Protein AF-A0A1L8CYM9-F1 (afdb_monomer_lite)

InterPro domains:
  IPR000523 Magnesium chelatase ChlI-like, catalytic domain [PF01078] (83-110)
  IPR020568 Ribosomal protein uS5 domain 2-type superfamily [SSF54211] (2-58)

Radius of gyration: 15.65 Å; chains: 1; bounding box: 44×33×39 Å

Structure (mmCIF, N/CA/C/O backbone):
data_AF-A0A1L8CYM9-F1
#
_entry.id   AF-A0A1L8CYM9-F1
#
loop_
_atom_site.group_PDB
_atom_site.id
_atom_site.type_symbol
_atom_site.label_atom_id
_atom_site.label_alt_id
_atom_site.label_comp_id
_atom_site.label_asym_id
_atom_site.label_entity_id
_atom_site.label_seq_id
_atom_site.pdbx_PDB_ins_code
_atom_site.Cartn_x
_atom_site.Cartn_y
_atom_site.Cartn_z
_atom_site.occupancy
_atom_site.B_iso_or_equiv
_atom_site.auth_seq_id
_atom_site.auth_comp_id
_atom_site.auth_asym_id
_atom_site.auth_atom_id
_atom_site.pdbx_PDB_model_num
ATOM 1 N N . MET A 1 1 ? 1.185 -2.988 24.146 1.00 45.59 1 MET A N 1
ATOM 2 C CA . MET A 1 1 ? 1.178 -3.276 22.694 1.00 45.59 1 MET A CA 1
ATOM 3 C C . MET A 1 1 ? 0.478 -2.114 22.009 1.00 45.59 1 MET A C 1
ATOM 5 O O . MET A 1 1 ? -0.726 -1.993 22.152 1.00 45.59 1 MET A O 1
ATOM 9 N N . GLU A 1 2 ? 1.220 -1.217 21.361 1.00 62.47 2 GLU A N 1
ATOM 10 C CA . GLU A 1 2 ? 0.710 0.096 20.909 1.00 62.47 2 GLU A CA 1
ATOM 11 C C . GLU A 1 2 ? 0.166 0.112 19.466 1.00 62.47 2 GLU A C 1
ATOM 13 O O . GLU A 1 2 ? -0.109 1.175 18.924 1.00 62.47 2 GLU A O 1
ATOM 18 N N . GLY A 1 3 ? 0.003 -1.050 18.820 1.00 74.50 3 GLY A N 1
ATOM 19 C CA . GLY A 1 3 ? -0.612 -1.140 17.486 1.00 74.50 3 GLY A CA 1
ATOM 20 C C . GLY A 1 3 ? 0.149 -0.419 16.363 1.00 74.50 3 GLY A C 1
ATOM 21 O O . GLY A 1 3 ? -0.445 -0.140 15.324 1.00 74.50 3 GLY A O 1
ATOM 22 N N . GLN A 1 4 ? 1.431 -0.099 16.566 1.00 87.69 4 GLN A N 1
ATOM 23 C CA . GLN A 1 4 ? 2.272 0.572 15.574 1.00 87.69 4 GLN A CA 1
ATOM 24 C C . GLN A 1 4 ? 2.520 -0.335 14.359 1.00 87.69 4 GLN A C 1
ATOM 26 O O . GLN A 1 4 ? 2.827 -1.521 14.512 1.00 87.69 4 GLN A O 1
ATOM 31 N N . VAL A 1 5 ? 2.409 0.237 13.161 1.00 85.75 5 VAL A N 1
ATOM 32 C CA . VAL A 1 5 ? 2.712 -0.439 11.896 1.00 85.75 5 VAL A CA 1
ATOM 33 C C . VAL A 1 5 ? 4.200 -0.264 11.628 1.00 85.75 5 VAL A C 1
ATOM 35 O O . VAL A 1 5 ? 4.691 0.855 11.489 1.00 85.75 5 VAL A O 1
ATOM 38 N N . ARG A 1 6 ? 4.921 -1.384 11.604 1.00 85.62 6 ARG A N 1
ATOM 39 C CA . ARG A 1 6 ? 6.361 -1.404 11.344 1.00 85.62 6 ARG A CA 1
ATOM 40 C C . ARG A 1 6 ? 6.629 -1.425 9.853 1.00 85.62 6 ARG A C 1
ATOM 42 O O . ARG A 1 6 ? 5.814 -1.928 9.083 1.00 85.62 6 ARG A O 1
ATOM 49 N N . GLU A 1 7 ? 7.779 -0.886 9.485 1.00 86.88 7 GLU A N 1
ATOM 50 C CA . GLU A 1 7 ? 8.284 -0.999 8.127 1.00 86.88 7 GLU A CA 1
ATOM 51 C C . GLU A 1 7 ? 8.535 -2.454 7.734 1.00 86.88 7 GLU A C 1
ATOM 53 O O . GLU A 1 7 ? 8.744 -3.328 8.582 1.00 86.88 7 GLU A O 1
ATOM 58 N N . VAL A 1 8 ? 8.469 -2.693 6.432 1.00 81.00 8 VAL A N 1
ATOM 59 C CA . VAL A 1 8 ? 8.719 -3.985 5.806 1.00 81.00 8 VAL A CA 1
ATOM 60 C C . VAL A 1 8 ? 9.688 -3.805 4.651 1.00 81.00 8 VAL A C 1
ATOM 62 O O . VAL A 1 8 ? 9.648 -2.797 3.941 1.00 81.00 8 VAL A O 1
ATOM 65 N N . ASP A 1 9 ? 10.521 -4.813 4.434 1.00 81.81 9 ASP A N 1
ATOM 66 C CA . ASP A 1 9 ? 11.331 -4.896 3.228 1.00 81.81 9 ASP A CA 1
ATOM 67 C C . ASP A 1 9 ? 10.439 -5.271 2.035 1.00 81.81 9 ASP A C 1
ATOM 69 O O . ASP A 1 9 ? 9.576 -6.147 2.133 1.00 81.81 9 ASP A O 1
ATOM 73 N N . GLY A 1 10 ? 10.648 -4.624 0.887 1.00 80.00 10 GLY A N 1
ATOM 74 C CA . GLY A 1 10 ? 9.973 -5.003 -0.356 1.00 80.00 10 GLY A CA 1
ATOM 75 C C . GLY A 1 10 ? 8.549 -4.458 -0.521 1.00 80.00 10 GLY A C 1
ATOM 76 O O . GLY A 1 10 ? 7.695 -5.122 -1.119 1.00 80.00 10 GLY A O 1
ATOM 77 N N . VAL A 1 11 ? 8.273 -3.234 -0.064 1.00 86.56 11 VAL A N 1
ATOM 78 C CA . VAL A 1 11 ? 6.991 -2.571 -0.367 1.00 86.56 11 VAL A CA 1
ATOM 79 C C . VAL A 1 11 ? 6.843 -2.294 -1.872 1.00 86.56 11 VAL A C 1
ATOM 81 O O . VAL A 1 11 ? 5.765 -2.514 -2.422 1.00 86.56 11 VAL A O 1
ATOM 84 N N . LEU A 1 12 ? 7.918 -1.891 -2.566 1.00 82.88 12 LEU A N 1
ATOM 85 C CA . LEU A 1 12 ? 7.900 -1.611 -4.005 1.00 82.88 12 LEU A CA 1
ATOM 86 C C . LEU A 1 12 ? 7.446 -2.820 -4.834 1.00 82.88 12 LEU A C 1
ATOM 88 O O . LEU A 1 12 ? 6.476 -2.689 -5.585 1.00 82.88 12 LEU A O 1
ATOM 92 N N . PRO A 1 13 ? 8.088 -4.004 -4.724 1.00 80.75 13 PRO A N 1
ATOM 93 C CA . PRO A 1 13 ? 7.652 -5.169 -5.483 1.00 80.75 13 PRO A CA 1
ATOM 94 C C . PRO A 1 13 ? 6.228 -5.606 -5.116 1.00 80.75 13 PRO A C 1
ATOM 96 O O . PRO A 1 13 ? 5.503 -6.066 -5.995 1.00 80.75 13 PRO A O 1
ATOM 99 N N . SER A 1 14 ? 5.797 -5.404 -3.866 1.00 83.56 14 SER A N 1
ATOM 100 C CA . SER A 1 14 ? 4.439 -5.735 -3.415 1.00 83.56 14 SER A CA 1
ATOM 101 C C . SER A 1 14 ? 3.372 -4.841 -4.055 1.00 83.56 14 SER A C 1
ATOM 103 O O . SER A 1 14 ? 2.361 -5.338 -4.544 1.00 83.56 14 SER A O 1
ATOM 105 N N . VAL A 1 15 ? 3.599 -3.525 -4.117 1.00 84.19 15 VAL A N 1
ATOM 106 C CA . VAL A 1 15 ? 2.670 -2.588 -4.773 1.00 84.19 15 VAL A CA 1
ATOM 107 C C . VAL A 1 15 ? 2.689 -2.784 -6.293 1.00 84.19 15 VAL A C 1
ATOM 109 O O . VAL A 1 15 ? 1.643 -2.757 -6.942 1.00 84.19 15 VAL A O 1
ATOM 112 N N . LEU A 1 16 ? 3.860 -3.056 -6.878 1.00 84.12 16 LEU A N 1
ATOM 113 C CA . LEU A 1 16 ? 3.993 -3.327 -8.310 1.00 84.12 16 LEU A CA 1
ATOM 114 C C . LEU A 1 16 ? 3.214 -4.580 -8.732 1.00 84.12 16 LEU A C 1
ATOM 116 O O . LEU A 1 16 ? 2.607 -4.584 -9.803 1.00 84.12 16 LEU A O 1
ATOM 120 N N . 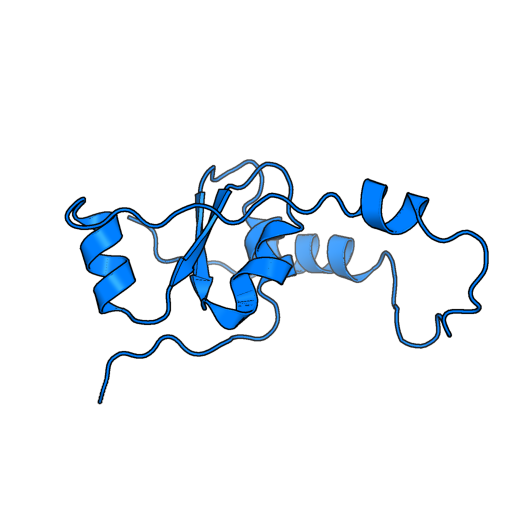ALA A 1 17 ? 3.205 -5.614 -7.888 1.00 81.31 17 ALA A N 1
ATOM 121 C CA . ALA A 1 17 ? 2.514 -6.878 -8.128 1.00 81.31 17 ALA A CA 1
ATOM 122 C C . ALA A 1 17 ? 1.000 -6.721 -8.335 1.00 81.31 17 ALA A C 1
ATOM 124 O O . ALA A 1 17 ? 0.402 -7.470 -9.103 1.00 81.31 17 ALA A O 1
ATOM 125 N N . VAL A 1 18 ? 0.384 -5.749 -7.662 1.00 81.00 18 VAL A N 1
ATOM 126 C CA . VAL A 1 18 ? -1.068 -5.515 -7.705 1.00 81.00 18 VAL A CA 1
ATOM 127 C C . VAL A 1 18 ? -1.469 -4.401 -8.676 1.00 81.00 18 VAL A C 1
ATOM 129 O O . VAL A 1 18 ? -2.661 -4.139 -8.867 1.00 81.00 18 VAL A O 1
ATOM 132 N N . ARG A 1 19 ? -0.495 -3.747 -9.326 1.00 83.50 19 ARG A N 1
ATOM 133 C CA . ARG A 1 19 ? -0.742 -2.658 -10.278 1.00 83.50 19 ARG A CA 1
ATOM 134 C C . ARG A 1 19 ? -1.688 -3.110 -11.391 1.00 83.50 19 ARG A C 1
ATOM 136 O O . ARG A 1 19 ? -1.467 -4.129 -12.038 1.00 83.50 19 ARG A O 1
ATOM 143 N N . GLY A 1 20 ? -2.731 -2.318 -11.639 1.00 82.12 20 GLY A N 1
ATOM 144 C CA . GLY A 1 20 ? -3.763 -2.612 -12.640 1.00 82.12 20 GLY A CA 1
ATOM 145 C C . GLY A 1 20 ? -4.880 -3.538 -12.147 1.00 82.12 20 GLY A C 1
ATOM 146 O O . GLY A 1 20 ? -5.898 -3.645 -12.821 1.00 82.12 20 GLY A O 1
ATOM 147 N N . SER A 1 21 ? -4.723 -4.156 -10.971 1.00 85.06 21 SER A N 1
ATOM 148 C CA . SER A 1 21 ? -5.790 -4.904 -10.286 1.00 85.06 21 SER A CA 1
ATOM 149 C C . SER A 1 21 ? -6.400 -4.111 -9.130 1.00 85.06 21 SER A C 1
ATOM 151 O O . SER A 1 21 ? -7.574 -4.284 -8.817 1.00 85.06 21 SER A O 1
ATOM 153 N N . VAL A 1 22 ? -5.621 -3.217 -8.513 1.00 85.25 22 VAL A N 1
ATOM 154 C CA . VAL A 1 22 ? -6.085 -2.304 -7.461 1.00 85.25 22 VAL A CA 1
ATOM 155 C C . VAL A 1 22 ? -5.765 -0.858 -7.821 1.00 85.25 22 VAL A C 1
ATOM 157 O O . VAL A 1 22 ? -4.785 -0.582 -8.512 1.00 85.25 22 VAL A O 1
ATOM 160 N N . LEU A 1 23 ? -6.591 0.062 -7.321 1.00 88.69 23 LEU A N 1
ATOM 161 C CA . LEU A 1 23 ? -6.369 1.504 -7.456 1.00 88.69 23 LEU A CA 1
ATOM 162 C C . LEU A 1 23 ? -5.693 2.116 -6.226 1.00 88.69 23 LEU A C 1
ATOM 164 O O . LEU A 1 23 ? -5.093 3.176 -6.344 1.00 88.69 23 LEU A O 1
ATOM 168 N N . LYS A 1 24 ? -5.790 1.470 -5.056 1.00 91.81 24 LYS A N 1
ATOM 169 C CA . LYS A 1 24 ? -5.328 2.002 -3.768 1.00 91.81 24 LYS A CA 1
ATOM 170 C C . LYS A 1 24 ? -4.563 0.941 -2.985 1.00 91.81 24 LYS A C 1
ATOM 172 O O . LYS A 1 24 ? -4.977 -0.217 -2.973 1.00 91.81 24 LYS A O 1
ATOM 177 N N . ALA A 1 25 ? -3.496 1.339 -2.302 1.00 91.69 25 ALA A N 1
ATOM 178 C CA . ALA A 1 25 ? -2.722 0.484 -1.409 1.00 91.69 25 ALA A CA 1
ATOM 179 C C . ALA A 1 25 ? -2.358 1.235 -0.123 1.00 91.69 25 ALA A C 1
ATOM 181 O O . ALA A 1 25 ? -1.905 2.375 -0.176 1.00 91.69 25 ALA A O 1
ATOM 182 N N . VAL A 1 26 ? -2.520 0.589 1.032 1.00 93.94 26 VAL A N 1
ATOM 183 C CA . VAL A 1 26 ? -2.050 1.115 2.322 1.00 93.94 26 VAL A CA 1
ATOM 184 C C . VAL A 1 26 ? -0.772 0.381 2.711 1.00 93.94 26 VAL A C 1
ATOM 186 O O . VAL A 1 26 ? -0.731 -0.848 2.701 1.00 93.94 26 VAL A O 1
ATOM 189 N N . VAL A 1 27 ? 0.269 1.131 3.055 1.00 93.31 27 VAL A N 1
ATOM 190 C CA . VAL A 1 27 ? 1.594 0.617 3.418 1.00 93.31 27 VAL A CA 1
ATOM 191 C C . VAL A 1 27 ? 2.060 1.239 4.739 1.00 93.31 27 VAL A C 1
ATOM 193 O O . VAL A 1 27 ? 1.510 2.262 5.165 1.00 93.31 27 VAL A O 1
ATOM 196 N N . PRO A 1 28 ? 3.076 0.669 5.414 1.00 94.38 28 PRO A N 1
ATOM 197 C CA . PRO A 1 28 ? 3.687 1.326 6.562 1.00 94.38 28 PRO A CA 1
ATOM 198 C C . PRO A 1 28 ? 4.130 2.744 6.216 1.00 94.38 28 PRO A C 1
ATOM 200 O O . PRO A 1 28 ? 4.671 2.989 5.137 1.00 94.38 28 PRO A O 1
ATOM 203 N N . TYR A 1 29 ? 3.943 3.685 7.141 1.00 93.88 29 TYR A N 1
ATOM 204 C CA . TYR A 1 29 ? 4.255 5.091 6.896 1.00 93.88 29 TYR A CA 1
ATOM 205 C C . TYR A 1 29 ? 5.690 5.271 6.395 1.00 93.88 29 TYR A C 1
ATOM 207 O O . TYR A 1 29 ? 5.901 5.966 5.410 1.00 93.88 29 TYR A O 1
ATOM 215 N N . ASN A 1 30 ? 6.674 4.597 6.988 1.00 91.44 30 ASN A N 1
ATOM 216 C CA . ASN A 1 30 ? 8.074 4.703 6.560 1.00 91.44 30 ASN A CA 1
ATOM 217 C C . ASN A 1 30 ? 8.334 4.184 5.134 1.00 91.44 30 ASN A C 1
ATOM 219 O O . ASN A 1 30 ? 9.245 4.668 4.475 1.00 91.44 30 ASN A O 1
ATOM 223 N N . ASN A 1 31 ? 7.496 3.279 4.625 1.00 91.62 31 ASN A N 1
ATOM 224 C CA . ASN A 1 31 ? 7.595 2.691 3.289 1.00 91.62 31 ASN A CA 1
ATOM 225 C C . ASN A 1 31 ? 6.822 3.470 2.204 1.00 91.62 31 ASN A C 1
ATOM 227 O O . ASN A 1 31 ? 6.926 3.147 1.021 1.00 91.62 31 ASN A O 1
ATOM 231 N N . ARG A 1 32 ? 6.034 4.491 2.574 1.00 92.94 32 ARG A N 1
ATOM 232 C CA . ARG A 1 32 ? 5.120 5.206 1.656 1.00 92.94 32 ARG A CA 1
ATOM 233 C C . ARG A 1 32 ? 5.806 5.768 0.406 1.00 92.94 32 ARG A C 1
ATOM 235 O O . ARG A 1 32 ? 5.269 5.637 -0.687 1.00 92.94 32 ARG A O 1
ATOM 242 N N . THR A 1 33 ? 7.004 6.335 0.562 1.00 89.19 33 THR A N 1
ATOM 243 C CA . THR A 1 33 ? 7.779 6.943 -0.529 1.00 89.19 33 THR A CA 1
ATOM 244 C C . THR A 1 33 ? 8.204 5.897 -1.556 1.00 89.19 33 THR A C 1
ATOM 246 O O . THR A 1 33 ? 8.097 6.131 -2.752 1.00 89.19 33 THR A O 1
ATOM 249 N N . GLU A 1 34 ? 8.638 4.724 -1.096 1.00 86.56 34 GLU A N 1
ATOM 250 C CA . GLU A 1 34 ? 9.037 3.621 -1.969 1.00 86.56 34 GLU A CA 1
ATOM 251 C C . GLU A 1 34 ? 7.820 3.021 -2.696 1.00 86.56 34 GLU A C 1
ATOM 253 O O . GLU A 1 34 ? 7.881 2.768 -3.897 1.00 86.56 34 GLU A O 1
ATOM 258 N N . GLY A 1 35 ? 6.684 2.857 -2.009 1.00 87.12 35 GLY A N 1
ATOM 259 C CA . GLY A 1 35 ? 5.444 2.414 -2.652 1.00 87.12 35 GLY A CA 1
ATOM 260 C C . GLY A 1 35 ? 4.956 3.390 -3.731 1.00 87.12 35 GLY A C 1
ATOM 261 O O . GLY A 1 35 ? 4.520 2.959 -4.798 1.00 87.12 35 GLY A O 1
ATOM 262 N N . ALA A 1 36 ? 5.074 4.700 -3.487 1.00 89.88 36 ALA A N 1
ATOM 263 C CA . ALA A 1 36 ? 4.635 5.756 -4.403 1.00 89.88 36 ALA A CA 1
ATOM 264 C C . ALA A 1 36 ? 5.427 5.828 -5.725 1.00 89.88 36 ALA A C 1
ATOM 266 O O . ALA A 1 36 ? 5.037 6.567 -6.629 1.00 89.88 36 ALA A O 1
ATOM 267 N N . LEU A 1 37 ? 6.507 5.048 -5.867 1.00 87.81 37 LEU A N 1
ATOM 268 C CA . LEU A 1 37 ? 7.226 4.860 -7.133 1.00 87.81 37 LEU A CA 1
ATOM 269 C C . LEU A 1 37 ? 6.408 4.061 -8.166 1.00 87.81 37 LEU A C 1
ATOM 271 O O . LEU A 1 37 ? 6.723 4.067 -9.358 1.00 87.81 37 LEU A O 1
ATOM 275 N N . VAL A 1 38 ? 5.372 3.337 -7.729 1.00 85.88 38 VAL A N 1
ATOM 276 C CA . VAL A 1 38 ? 4.492 2.574 -8.618 1.00 85.88 38 VAL A CA 1
ATOM 277 C C . VAL A 1 38 ? 3.380 3.476 -9.136 1.00 85.88 38 VAL A C 1
ATOM 279 O O . VAL A 1 38 ? 2.379 3.721 -8.468 1.00 85.88 38 VAL A O 1
ATOM 282 N N . SER A 1 39 ? 3.522 3.929 -10.378 1.00 85.44 39 SER A N 1
ATOM 283 C CA . SER A 1 39 ? 2.453 4.652 -11.061 1.00 85.44 39 SER A CA 1
ATOM 284 C C . SER A 1 39 ? 1.203 3.782 -11.259 1.00 85.44 39 SER A C 1
ATOM 286 O O . SER A 1 39 ? 1.279 2.568 -11.471 1.00 85.44 39 SER A O 1
ATOM 288 N N . GLY A 1 40 ? 0.031 4.419 -11.201 1.00 84.25 40 GLY A N 1
ATOM 289 C CA . GLY A 1 40 ? -1.265 3.754 -11.370 1.00 84.25 40 GLY A CA 1
ATOM 290 C C . GLY A 1 40 ? -1.829 3.094 -10.107 1.00 84.25 40 GLY A C 1
ATOM 291 O O . GLY A 1 40 ? -2.877 2.460 -10.198 1.00 84.25 40 GLY A O 1
ATOM 292 N N . VAL A 1 41 ? -1.173 3.251 -8.951 1.00 89.56 41 VAL A N 1
ATOM 293 C CA . VAL A 1 41 ? -1.704 2.873 -7.633 1.00 89.56 41 VAL A CA 1
ATOM 294 C C . VAL A 1 41 ? -1.542 4.055 -6.676 1.00 89.56 41 VAL A C 1
ATOM 296 O O . VAL A 1 41 ? -0.445 4.581 -6.512 1.00 89.56 41 VAL A O 1
ATOM 299 N N . GLU A 1 42 ? -2.626 4.483 -6.035 1.00 92.69 42 GLU A N 1
ATOM 300 C CA . GLU A 1 42 ? -2.589 5.487 -4.972 1.00 92.69 42 GLU A CA 1
ATOM 301 C C . GLU A 1 42 ? -2.072 4.840 -3.683 1.00 92.69 42 GLU A C 1
ATOM 303 O O . GLU A 1 42 ? -2.704 3.937 -3.130 1.00 92.69 42 GLU A O 1
ATOM 308 N N . VAL A 1 43 ? -0.913 5.286 -3.201 1.00 93.88 43 VAL A N 1
ATOM 309 C CA . VAL A 1 43 ? -0.276 4.721 -2.005 1.00 93.88 43 VAL A CA 1
ATOM 310 C C . VAL A 1 43 ? -0.551 5.597 -0.793 1.00 93.88 43 VAL A C 1
ATOM 312 O O . VAL A 1 43 ? -0.306 6.795 -0.824 1.00 93.88 43 VAL A O 1
ATOM 315 N N . TYR A 1 44 ? -1.017 4.998 0.296 1.00 95.19 44 TYR A N 1
ATOM 316 C CA . TYR A 1 44 ? -1.316 5.662 1.563 1.00 95.19 44 TYR A CA 1
ATOM 317 C C . TYR A 1 44 ? -0.390 5.122 2.654 1.00 95.19 44 TYR A C 1
ATOM 319 O O . TYR A 1 44 ? -0.239 3.911 2.799 1.00 95.19 44 TYR A O 1
ATOM 327 N N . GLY A 1 45 ? 0.225 6.005 3.440 1.00 94.00 45 GLY A N 1
ATOM 328 C CA . GLY A 1 45 ? 1.087 5.616 4.559 1.00 94.00 45 GLY A CA 1
ATOM 329 C C . GLY A 1 45 ? 0.344 5.632 5.894 1.00 94.00 45 GLY A C 1
ATOM 330 O O . GLY A 1 45 ? -0.216 6.665 6.251 1.00 94.00 45 GLY A O 1
ATOM 331 N N . ALA A 1 46 ? 0.406 4.542 6.661 1.00 93.44 46 ALA A N 1
ATOM 332 C CA . ALA A 1 46 ? -0.182 4.451 8.002 1.00 93.44 46 ALA A CA 1
ATOM 333 C C . ALA A 1 46 ? 0.871 4.145 9.079 1.00 93.44 46 ALA A C 1
ATOM 335 O O . ALA A 1 46 ? 1.755 3.305 8.889 1.00 93.44 46 ALA A O 1
ATOM 336 N N . LYS A 1 47 ? 0.788 4.817 10.229 1.00 93.38 47 LYS A N 1
ATOM 337 C CA . LYS A 1 47 ? 1.691 4.646 11.384 1.00 93.38 47 LYS A CA 1
ATOM 338 C C . LYS A 1 47 ? 1.170 3.628 12.390 1.00 93.38 47 LYS A C 1
ATOM 340 O O . LYS A 1 47 ? 1.941 3.089 13.182 1.00 93.38 47 LYS A O 1
ATOM 345 N N . SER A 1 48 ? -0.13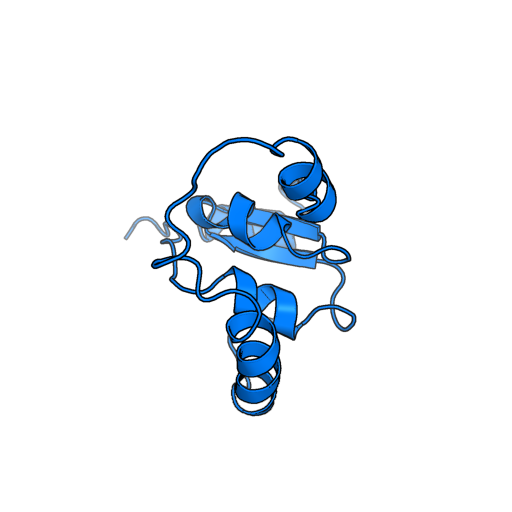4 3.363 12.392 1.00 93.00 48 SER A N 1
ATOM 346 C CA . SER A 1 48 ? -0.761 2.432 13.329 1.00 93.00 48 SER A CA 1
ATOM 347 C C . SER A 1 48 ? -1.958 1.713 12.718 1.00 93.00 48 SER A C 1
ATOM 349 O O . SER A 1 48 ? -2.586 2.202 11.782 1.00 93.00 48 SER A O 1
ATOM 351 N N . LEU A 1 49 ? -2.317 0.564 13.291 1.00 89.12 49 LEU A N 1
ATOM 352 C CA . LEU A 1 49 ? -3.517 -0.173 12.897 1.00 89.12 49 LEU A CA 1
ATOM 353 C C . LEU A 1 49 ? -4.787 0.657 13.129 1.00 89.12 49 LEU A C 1
ATOM 355 O O . LEU A 1 49 ? -5.758 0.511 12.397 1.00 89.12 49 LEU A O 1
ATOM 359 N N . ARG A 1 50 ? -4.770 1.557 14.119 1.00 90.69 50 ARG A N 1
ATOM 360 C CA . ARG A 1 50 ? -5.885 2.465 14.394 1.00 90.69 50 ARG A CA 1
ATOM 361 C C . ARG A 1 50 ? -6.139 3.419 13.231 1.00 90.69 50 ARG A C 1
ATOM 363 O O . ARG A 1 50 ? -7.290 3.572 12.853 1.00 90.69 50 ARG A O 1
ATOM 370 N N . GLU A 1 51 ? -5.084 4.003 12.661 1.00 91.81 51 GLU A N 1
ATOM 371 C CA . GLU A 1 51 ? -5.196 4.866 11.475 1.00 91.81 51 GLU A CA 1
ATOM 372 C C . GLU A 1 51 ? -5.768 4.088 10.283 1.00 91.81 51 GLU A C 1
ATOM 374 O O . GLU A 1 51 ? -6.630 4.595 9.576 1.00 91.81 51 GLU A O 1
ATOM 379 N N . ILE A 1 52 ? -5.352 2.827 10.098 1.00 90.19 52 ILE A N 1
ATOM 380 C CA . ILE A 1 52 ? -5.895 1.961 9.039 1.00 90.19 52 ILE A CA 1
ATOM 381 C C . ILE A 1 52 ? -7.393 1.719 9.255 1.00 90.19 52 ILE A C 1
ATOM 383 O O . ILE A 1 52 ? -8.177 1.856 8.323 1.00 90.19 52 ILE A O 1
ATOM 387 N N . VAL A 1 53 ? -7.804 1.375 10.478 1.00 90.31 53 VAL A N 1
ATOM 388 C CA . VAL A 1 53 ? -9.218 1.132 10.797 1.00 90.31 53 VAL A CA 1
ATOM 389 C C . VAL A 1 53 ? -10.044 2.405 10.622 1.00 90.31 53 VAL A C 1
ATOM 391 O O . VAL A 1 53 ? -11.076 2.352 9.964 1.00 90.31 53 VAL A O 1
ATOM 394 N N . ALA A 1 54 ? -9.587 3.545 11.145 1.00 91.06 54 ALA A N 1
ATOM 395 C CA . ALA A 1 54 ? -10.284 4.823 11.000 1.00 91.06 54 ALA A CA 1
ATOM 396 C C . ALA A 1 54 ? -10.438 5.222 9.524 1.00 91.06 54 ALA A C 1
ATOM 398 O O . ALA A 1 54 ? -11.507 5.673 9.115 1.00 91.06 54 ALA A O 1
ATOM 399 N N . PHE A 1 55 ? -9.407 4.974 8.711 1.00 90.81 55 PHE A N 1
ATOM 400 C CA . PHE A 1 55 ? -9.445 5.199 7.270 1.00 90.81 55 PHE A CA 1
ATOM 401 C C . PHE A 1 55 ? -10.468 4.321 6.552 1.00 90.81 55 PHE A C 1
ATOM 403 O O . PHE A 1 55 ? -11.275 4.822 5.770 1.00 90.81 55 PHE A O 1
ATOM 410 N N . LEU A 1 56 ? -10.477 3.018 6.836 1.00 87.19 56 LEU A N 1
ATOM 411 C CA . LEU A 1 56 ? -11.416 2.079 6.216 1.00 87.19 56 LEU A CA 1
ATOM 412 C C . LEU A 1 56 ? -12.864 2.303 6.678 1.00 87.19 56 LEU A C 1
ATOM 414 O O . LEU A 1 56 ? -13.791 2.086 5.901 1.00 87.19 56 LEU A O 1
ATOM 418 N N . SER A 1 57 ? -13.058 2.765 7.914 1.00 90.44 57 SER A N 1
ATOM 419 C CA . SER A 1 57 ? -14.369 3.130 8.463 1.00 90.44 57 SER A CA 1
ATOM 420 C C . SER A 1 57 ? -14.876 4.497 7.981 1.00 90.44 57 SER A C 1
ATOM 422 O O . SER A 1 57 ? -16.027 4.838 8.245 1.00 90.44 57 SER A O 1
ATOM 424 N N . GLY A 1 58 ? -14.044 5.289 7.293 1.00 88.69 58 GLY A N 1
ATOM 425 C CA . GLY A 1 58 ? -14.379 6.652 6.868 1.00 88.69 58 GLY A CA 1
ATOM 426 C C . GLY A 1 58 ? -14.417 7.678 8.007 1.00 88.69 58 GLY A C 1
ATOM 427 O O . GLY A 1 58 ? -14.998 8.748 7.846 1.00 88.69 58 GLY A O 1
ATOM 428 N N . GLU A 1 59 ? -13.825 7.358 9.159 1.00 85.69 59 GLU A N 1
ATOM 429 C CA . GLU A 1 59 ? -13.737 8.245 10.327 1.00 85.69 59 GLU A CA 1
ATOM 430 C C . GLU A 1 59 ? -12.588 9.256 10.194 1.00 85.69 59 GLU A C 1
ATOM 432 O O . GLU A 1 59 ? -12.694 10.382 10.679 1.00 85.69 59 GLU A O 1
ATOM 437 N N . GLU A 1 60 ? -11.506 8.874 9.509 1.00 87.06 60 GLU A N 1
ATOM 438 C CA . GLU A 1 60 ? -10.368 9.742 9.194 1.00 87.06 60 GLU A CA 1
ATOM 439 C C . GLU A 1 60 ? -9.945 9.577 7.730 1.00 87.06 60 GLU A C 1
ATOM 441 O O . GLU A 1 60 ? -9.957 8.477 7.185 1.00 87.06 60 GLU A O 1
ATOM 446 N N . GLU A 1 61 ? -9.520 10.661 7.079 1.00 88.19 61 GLU A N 1
ATOM 447 C CA . GLU A 1 61 ? -8.934 10.582 5.739 1.00 88.19 61 GLU A CA 1
ATOM 448 C C . GLU A 1 61 ? -7.409 10.478 5.812 1.00 88.19 61 GLU A C 1
ATOM 450 O O . GLU A 1 61 ? -6.722 11.394 6.277 1.00 88.19 61 GLU A O 1
ATOM 455 N N . LEU A 1 62 ? -6.861 9.395 5.258 1.00 90.56 62 LEU A N 1
ATOM 456 C CA . LEU A 1 62 ? -5.452 9.347 4.888 1.00 90.56 62 LEU A CA 1
ATOM 457 C C . LEU A 1 62 ? -5.271 10.021 3.531 1.00 90.56 62 LEU A C 1
ATOM 459 O O . LEU A 1 62 ? -6.039 9.797 2.596 1.00 90.56 62 LEU A O 1
ATOM 463 N N . LYS A 1 63 ? -4.224 10.836 3.412 1.00 92.56 63 LYS A N 1
ATOM 464 C CA . LYS A 1 63 ? -3.854 11.451 2.136 1.00 92.56 63 LYS A CA 1
ATOM 465 C C . LYS A 1 63 ? -2.963 10.492 1.349 1.00 92.56 63 LYS A C 1
ATOM 467 O O . LYS A 1 63 ? -2.033 9.942 1.945 1.00 92.56 63 LYS A O 1
ATOM 472 N N . PRO A 1 64 ? -3.214 10.306 0.043 1.00 92.38 64 PRO A N 1
ATOM 473 C CA . PRO A 1 64 ? -2.303 9.541 -0.785 1.00 92.38 64 PRO A CA 1
ATOM 474 C C . PRO A 1 64 ? -0.964 10.279 -0.877 1.00 92.38 64 PRO A C 1
ATOM 476 O O . PRO A 1 64 ? -0.908 11.512 -0.930 1.00 92.38 64 PRO A O 1
ATOM 479 N N . GLU A 1 65 ? 0.114 9.510 -0.880 1.00 93.25 65 GLU A N 1
ATOM 480 C CA . GLU A 1 65 ? 1.456 9.992 -1.152 1.00 93.25 65 GLU A CA 1
ATOM 481 C C . GLU A 1 65 ? 1.535 10.447 -2.611 1.00 93.25 65 GLU A C 1
ATOM 483 O O . GLU A 1 65 ? 0.880 9.888 -3.499 1.00 93.25 65 GLU A O 1
ATOM 488 N N . LYS A 1 66 ? 2.322 11.493 -2.869 1.00 87.75 66 LYS A N 1
ATOM 489 C CA . LYS A 1 66 ? 2.482 11.988 -4.236 1.00 87.75 66 LYS A CA 1
ATOM 490 C C . LYS A 1 66 ? 3.191 10.917 -5.071 1.00 87.75 66 LYS A C 1
ATOM 492 O O . LYS A 1 66 ? 4.247 10.457 -4.636 1.00 87.75 66 LYS A O 1
ATOM 497 N N . PRO A 1 67 ? 2.661 10.548 -6.252 1.00 81.31 67 PRO A N 1
ATOM 498 C CA . PRO A 1 67 ? 3.360 9.643 -7.149 1.00 81.31 67 PRO A CA 1
ATOM 499 C C . PRO A 1 67 ? 4.753 10.188 -7.452 1.00 81.31 67 PRO A C 1
ATOM 501 O O . PRO A 1 67 ? 4.902 11.365 -7.786 1.00 81.31 67 PRO A O 1
ATOM 504 N N . LEU A 1 68 ? 5.760 9.334 -7.322 1.00 77.25 68 LEU A N 1
ATOM 505 C CA . LEU A 1 68 ? 7.122 9.648 -7.717 1.00 77.25 68 LEU A CA 1
ATOM 506 C C . LEU A 1 68 ? 7.358 9.039 -9.091 1.00 77.25 68 LEU A C 1
ATOM 508 O O . LEU A 1 68 ? 7.358 7.817 -9.249 1.00 77.25 68 LEU A O 1
ATOM 512 N N . ASP A 1 69 ? 7.551 9.890 -10.094 1.00 67.19 69 ASP A N 1
ATOM 513 C CA . ASP A 1 69 ? 7.917 9.421 -11.421 1.00 67.19 69 ASP A CA 1
ATOM 514 C C . ASP A 1 69 ? 9.429 9.165 -11.468 1.00 67.19 69 ASP A C 1
ATOM 516 O O . ASP A 1 69 ? 10.248 10.083 -11.514 1.00 67.19 69 ASP A O 1
ATOM 520 N N . ILE A 1 70 ? 9.813 7.886 -11.470 1.00 63.16 70 ILE A N 1
ATOM 521 C CA . ILE A 1 70 ? 11.215 7.471 -11.630 1.00 63.16 70 ILE A CA 1
ATOM 522 C C . ILE A 1 70 ? 11.807 8.056 -12.923 1.00 63.16 70 ILE A C 1
ATOM 524 O O . ILE A 1 70 ? 13.000 8.351 -12.975 1.00 63.16 70 ILE A O 1
ATOM 528 N N . SER A 1 71 ? 10.998 8.256 -13.969 1.00 58.66 71 SER A N 1
ATOM 529 C CA . SER A 1 71 ? 11.468 8.840 -15.225 1.00 58.66 71 SER A CA 1
ATOM 530 C C . SER A 1 71 ? 11.834 10.320 -15.098 1.00 58.66 71 SER A C 1
ATOM 532 O O . SER A 1 71 ? 12.707 10.774 -15.834 1.00 58.66 71 SER A O 1
ATOM 534 N N . GLU A 1 72 ? 11.248 11.053 -14.149 1.00 54.31 72 GLU A N 1
ATOM 535 C CA . GLU A 1 72 ? 11.661 12.421 -13.811 1.00 54.31 72 GLU A CA 1
ATOM 536 C C . GLU A 1 72 ? 12.953 12.414 -12.984 1.00 54.31 72 GLU A C 1
ATOM 538 O O . GLU A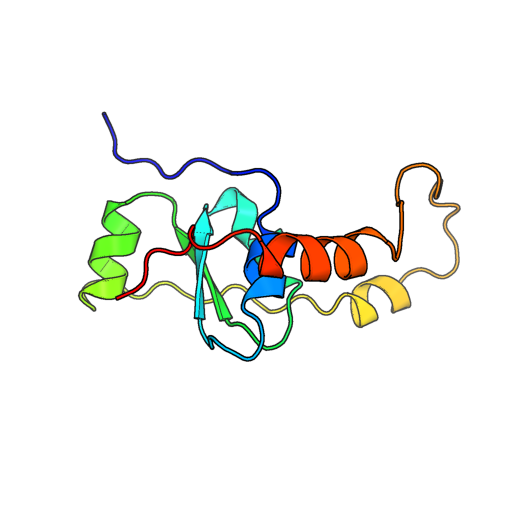 1 72 ? 13.883 13.150 -13.305 1.00 54.31 72 GLU A O 1
ATOM 543 N N . ILE A 1 73 ? 13.078 11.496 -12.018 1.00 55.00 73 ILE A N 1
ATOM 544 C CA . ILE A 1 73 ? 14.289 11.341 -11.188 1.00 55.00 73 ILE A CA 1
ATOM 545 C C . ILE A 1 73 ? 15.516 10.984 -12.047 1.00 55.00 73 ILE A C 1
ATOM 547 O O . ILE A 1 73 ? 16.607 11.508 -11.832 1.00 55.00 73 ILE A O 1
ATOM 551 N N . LEU A 1 74 ? 15.345 10.119 -13.051 1.00 52.62 74 LEU A N 1
ATOM 552 C CA . LEU A 1 74 ? 16.419 9.719 -13.970 1.00 52.62 74 LEU A CA 1
ATOM 553 C C . LEU A 1 74 ? 16.777 10.801 -15.003 1.00 52.62 74 LEU A C 1
ATOM 555 O O . LEU A 1 74 ? 17.860 10.745 -15.581 1.00 52.62 74 LEU A O 1
ATOM 559 N N . ARG A 1 75 ? 15.895 11.777 -15.262 1.00 49.03 75 ARG A N 1
ATOM 560 C CA . ARG A 1 75 ? 16.165 12.883 -16.200 1.00 49.03 75 ARG A CA 1
ATOM 561 C C . ARG A 1 75 ? 17.004 14.000 -15.583 1.00 49.03 75 ARG A C 1
ATOM 563 O O . ARG A 1 75 ? 17.669 14.712 -16.329 1.00 49.03 75 ARG A O 1
ATOM 570 N N . GLU A 1 76 ? 17.001 14.151 -14.259 1.00 47.16 76 GLU A N 1
ATOM 571 C CA . GLU A 1 76 ? 17.705 15.245 -13.572 1.00 47.16 76 GLU A CA 1
ATOM 572 C C . GLU A 1 76 ? 19.199 14.988 -13.287 1.00 47.16 76 GLU A C 1
ATOM 574 O O . GLU A 1 76 ? 19.868 15.876 -12.760 1.00 47.16 76 GLU A O 1
ATOM 579 N N . LYS A 1 77 ? 19.778 13.840 -13.674 1.00 44.47 77 LYS A N 1
ATOM 580 C CA . LYS A 1 77 ? 21.224 13.587 -13.502 1.00 44.47 77 LYS A CA 1
ATOM 581 C C . LYS A 1 77 ? 21.905 12.998 -14.746 1.00 44.47 77 LYS A C 1
ATOM 583 O O . LYS A 1 77 ? 21.892 11.780 -14.909 1.00 44.47 77 LYS A O 1
ATOM 588 N N . PRO A 1 78 ? 22.571 13.822 -15.579 1.00 44.00 78 PRO A N 1
ATOM 589 C CA . PRO A 1 78 ? 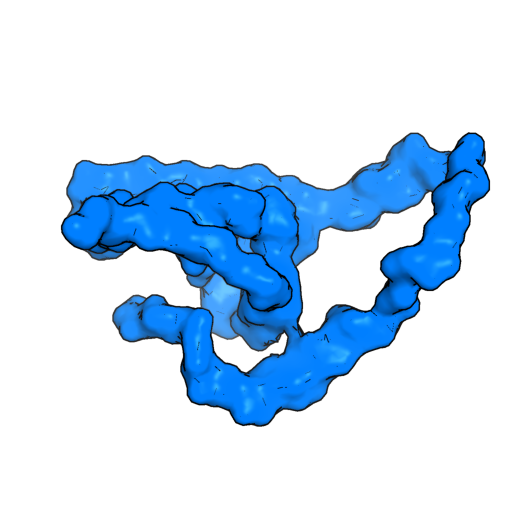23.494 13.313 -16.593 1.00 44.00 78 PRO A CA 1
ATOM 590 C C . PRO A 1 78 ? 24.943 13.098 -16.118 1.00 44.00 78 PRO A C 1
ATOM 592 O O . PRO A 1 78 ? 25.669 12.422 -16.829 1.00 44.00 78 PRO A O 1
ATOM 595 N N . ASP A 1 79 ? 25.389 13.623 -14.965 1.00 41.50 79 ASP A N 1
ATOM 596 C CA . ASP A 1 79 ? 26.840 13.739 -14.684 1.00 41.50 79 ASP A CA 1
ATOM 597 C C . ASP A 1 79 ? 27.260 13.490 -13.223 1.00 41.50 79 ASP A C 1
ATOM 599 O O . ASP A 1 79 ? 28.070 14.216 -12.654 1.00 41.50 79 ASP A O 1
ATOM 603 N N . GLU A 1 80 ? 26.761 12.430 -12.594 1.00 40.78 80 GLU A N 1
ATOM 604 C CA . GLU A 1 80 ? 27.482 11.864 -11.450 1.00 40.78 80 GLU A CA 1
ATOM 605 C C . GLU A 1 80 ? 27.690 10.380 -11.707 1.00 40.78 80 GLU A C 1
ATOM 607 O O . GLU A 1 80 ? 26.727 9.651 -11.950 1.00 40.78 80 GLU A O 1
ATOM 612 N N . GLU A 1 81 ? 28.958 9.961 -11.668 1.00 41.91 81 GLU A N 1
ATOM 613 C CA . GLU A 1 81 ? 29.395 8.580 -11.477 1.00 41.91 81 GLU A CA 1
ATOM 614 C C . GLU A 1 81 ? 28.748 8.036 -10.194 1.00 41.91 81 GLU A C 1
ATOM 616 O O . GLU A 1 81 ? 29.350 7.965 -9.126 1.00 41.91 81 GLU A O 1
ATOM 621 N N . LEU A 1 82 ? 27.466 7.698 -10.281 1.00 40.94 82 LEU A N 1
ATOM 622 C CA . LEU A 1 82 ? 26.819 6.816 -9.341 1.00 40.94 82 LEU A CA 1
ATOM 623 C C . LEU A 1 82 ? 27.464 5.465 -9.586 1.00 40.94 82 LEU A C 1
ATOM 625 O O . LEU A 1 82 ? 27.361 4.909 -10.676 1.00 40.94 82 LEU A O 1
ATOM 629 N N . ASP A 1 83 ? 28.184 4.974 -8.591 1.00 36.22 83 ASP A N 1
ATOM 630 C CA . ASP A 1 83 ? 28.668 3.607 -8.564 1.00 36.22 83 ASP A CA 1
ATOM 631 C C . ASP A 1 83 ? 27.459 2.666 -8.739 1.00 36.22 83 ASP A C 1
ATOM 633 O O . ASP A 1 83 ? 26.677 2.414 -7.822 1.00 36.22 83 ASP A O 1
ATOM 637 N N . PHE A 1 84 ? 27.245 2.217 -9.980 1.00 38.50 84 PHE A N 1
ATOM 638 C CA . PHE A 1 84 ? 26.152 1.335 -10.390 1.00 38.50 84 PHE A CA 1
ATOM 639 C C . PHE A 1 84 ? 26.362 -0.110 -9.900 1.00 38.50 84 PHE A C 1
ATOM 641 O O . PHE A 1 84 ? 25.622 -1.004 -10.312 1.00 38.50 84 PHE A O 1
ATOM 648 N N . ALA A 1 85 ? 27.335 -0.368 -9.020 1.00 38.19 85 ALA A N 1
ATOM 649 C CA . ALA A 1 85 ? 27.541 -1.682 -8.422 1.00 38.19 85 ALA A CA 1
ATOM 650 C C . ALA A 1 85 ? 26.404 -2.106 -7.469 1.00 38.19 85 ALA A C 1
ATOM 652 O O . ALA A 1 85 ? 26.152 -3.303 -7.353 1.00 38.19 85 ALA A O 1
ATOM 653 N N . ASP A 1 86 ? 25.664 -1.163 -6.868 1.00 40.72 86 ASP A N 1
ATOM 654 C CA . ASP A 1 86 ? 24.544 -1.471 -5.954 1.00 40.72 86 ASP A CA 1
ATOM 655 C C . ASP A 1 86 ? 23.148 -1.305 -6.576 1.00 40.72 86 ASP A C 1
ATOM 657 O O . ASP A 1 86 ? 22.141 -1.753 -6.021 1.00 40.72 86 ASP A O 1
ATOM 661 N N . VAL A 1 87 ? 23.055 -0.732 -7.777 1.00 43.94 87 VAL A N 1
ATOM 662 C CA . VAL A 1 87 ? 21.797 -0.666 -8.525 1.00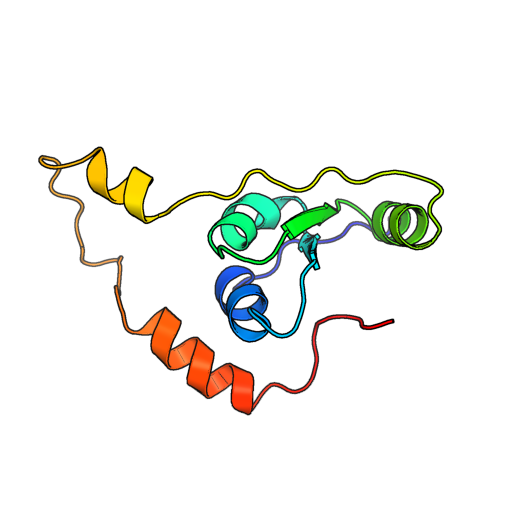 43.94 87 VAL A CA 1
ATOM 663 C C . VAL A 1 87 ? 21.790 -1.819 -9.515 1.00 43.94 87 VAL A C 1
ATOM 665 O O . VAL A 1 87 ? 22.085 -1.656 -10.698 1.00 43.94 87 VAL A O 1
ATOM 668 N N . ALA A 1 88 ? 21.408 -2.999 -9.015 1.00 38.84 88 ALA A N 1
ATOM 669 C CA . ALA A 1 88 ? 21.001 -4.177 -9.785 1.00 38.84 88 ALA A CA 1
ATOM 670 C C . ALA A 1 88 ? 19.718 -3.877 -10.594 1.00 38.84 88 ALA A C 1
ATOM 672 O O . ALA A 1 88 ? 18.638 -4.447 -10.397 1.00 38.84 88 ALA A O 1
ATOM 673 N N . GLY A 1 89 ? 19.843 -2.895 -11.482 1.00 41.53 89 GLY A N 1
ATOM 674 C CA . GLY A 1 89 ? 18.811 -2.326 -12.311 1.00 41.53 89 GLY A CA 1
ATOM 675 C C . GLY A 1 89 ? 18.267 -3.361 -13.280 1.00 41.53 89 GLY A C 1
ATOM 676 O O . GLY A 1 89 ? 18.988 -4.147 -13.886 1.00 41.53 89 GLY A O 1
ATOM 677 N N . GLN A 1 90 ? 16.949 -3.317 -13.425 1.00 45.44 90 GLN A N 1
ATOM 678 C CA . GLN A 1 90 ? 16.158 -4.011 -14.443 1.00 45.44 90 GLN A CA 1
ATOM 679 C C . GLN A 1 90 ? 15.935 -5.522 -14.286 1.00 45.44 90 GLN A C 1
ATOM 681 O O . GLN A 1 90 ? 15.215 -6.101 -15.098 1.00 45.44 90 GLN A O 1
ATOM 686 N N . ALA A 1 91 ? 16.422 -6.160 -13.219 1.00 41.66 91 ALA A N 1
ATOM 687 C CA . ALA A 1 91 ? 16.031 -7.538 -12.897 1.00 41.66 91 ALA A CA 1
ATOM 688 C C . ALA A 1 91 ? 14.942 -7.609 -11.815 1.00 41.66 91 ALA A C 1
ATOM 690 O O . ALA A 1 91 ? 14.041 -8.435 -11.923 1.00 41.66 91 ALA A O 1
ATOM 691 N N . VAL A 1 92 ? 14.968 -6.730 -10.805 1.00 45.56 92 VAL A N 1
ATOM 692 C CA . VAL A 1 92 ? 14.053 -6.813 -9.647 1.00 45.56 92 VAL A CA 1
ATOM 693 C C . VAL A 1 92 ? 12.594 -6.581 -10.041 1.00 45.56 92 VAL A C 1
ATOM 695 O O . VAL A 1 92 ? 11.740 -7.341 -9.610 1.00 45.56 92 VAL A O 1
ATOM 698 N N . ALA A 1 93 ? 12.293 -5.631 -10.932 1.00 48.53 93 ALA A N 1
ATOM 699 C CA . ALA A 1 93 ? 10.924 -5.425 -11.424 1.00 48.53 93 ALA A CA 1
ATOM 700 C C . ALA A 1 93 ? 10.396 -6.624 -12.239 1.00 48.53 93 ALA A C 1
ATOM 702 O O . ALA A 1 93 ? 9.213 -6.949 -12.174 1.00 48.53 93 ALA A O 1
ATOM 703 N N . LYS A 1 94 ? 11.279 -7.316 -12.975 1.00 43.03 94 LYS A N 1
ATOM 704 C CA . LYS A 1 94 ? 10.934 -8.508 -13.765 1.00 43.03 94 LYS A CA 1
ATOM 705 C C . LYS A 1 94 ? 10.778 -9.750 -12.875 1.00 43.03 94 LYS A C 1
ATOM 707 O O . LYS A 1 94 ? 9.836 -10.513 -13.044 1.00 43.03 94 LYS A O 1
ATOM 712 N N . ARG A 1 95 ? 11.658 -9.901 -11.880 1.00 41.50 95 ARG A N 1
ATOM 713 C CA . ARG A 1 95 ? 11.666 -10.998 -10.900 1.00 41.50 95 ARG A CA 1
ATOM 714 C C . ARG A 1 95 ? 10.554 -10.856 -9.857 1.00 41.50 95 ARG A C 1
ATOM 716 O O . ARG A 1 95 ? 9.992 -11.858 -9.440 1.00 41.50 95 ARG A O 1
ATOM 723 N N . ALA A 1 96 ? 10.177 -9.632 -9.489 1.00 46.31 96 ALA A N 1
ATOM 724 C CA . ALA A 1 96 ? 9.005 -9.351 -8.660 1.00 46.31 96 ALA A CA 1
ATOM 725 C C . ALA A 1 96 ? 7.704 -9.769 -9.357 1.00 46.31 96 ALA A C 1
ATOM 727 O O . ALA A 1 96 ? 6.816 -10.304 -8.704 1.00 46.31 96 ALA A O 1
ATOM 728 N N . LEU A 1 97 ? 7.627 -9.605 -10.684 1.00 45.09 97 LEU A N 1
ATOM 729 C CA . LEU A 1 97 ? 6.500 -10.068 -11.499 1.00 45.09 97 LEU A CA 1
ATOM 730 C C . LEU A 1 97 ? 6.367 -11.603 -11.493 1.00 45.09 97 LEU A C 1
ATOM 732 O O . LEU A 1 97 ? 5.256 -12.120 -11.420 1.00 45.09 97 LEU A O 1
ATOM 736 N N . GLU A 1 98 ? 7.488 -12.331 -11.519 1.00 45.19 98 GLU A N 1
ATOM 737 C CA . GLU A 1 98 ? 7.503 -13.801 -11.418 1.00 45.19 98 GLU A CA 1
ATOM 738 C C . GLU A 1 98 ? 7.199 -14.301 -9.995 1.00 45.19 98 GLU A C 1
ATOM 740 O O . GLU A 1 98 ? 6.495 -15.295 -9.829 1.00 45.19 98 GLU A O 1
ATOM 745 N N . ILE A 1 99 ? 7.683 -13.608 -8.958 1.00 44.09 99 ILE A N 1
ATOM 746 C CA . ILE A 1 99 ? 7.460 -13.989 -7.553 1.00 44.09 99 ILE A CA 1
ATOM 747 C C . ILE A 1 99 ? 6.024 -13.665 -7.105 1.00 44.09 99 ILE A C 1
ATOM 749 O O . ILE A 1 99 ? 5.424 -14.443 -6.364 1.00 44.09 99 ILE A O 1
ATOM 753 N N . ALA A 1 100 ? 5.431 -12.573 -7.593 1.00 44.12 100 ALA A N 1
ATOM 754 C CA . ALA A 1 100 ? 4.046 -12.196 -7.304 1.00 44.12 100 ALA A CA 1
ATOM 755 C C . ALA A 1 100 ? 3.020 -13.226 -7.800 1.00 44.12 100 ALA A C 1
ATOM 757 O O . ALA A 1 100 ? 2.012 -13.454 -7.136 1.00 44.12 100 ALA A O 1
ATOM 758 N N . ALA A 1 101 ? 3.305 -13.909 -8.913 1.00 41.62 101 ALA A N 1
ATOM 759 C CA . ALA A 1 101 ? 2.477 -15.012 -9.396 1.00 41.62 101 ALA A CA 1
ATOM 760 C C . ALA A 1 101 ? 2.474 -16.230 -8.443 1.00 41.62 101 ALA A C 1
ATOM 762 O O . ALA A 1 101 ? 1.589 -17.078 -8.543 1.00 41.62 101 ALA A O 1
ATOM 763 N N . ALA A 1 102 ? 3.429 -16.313 -7.506 1.00 39.09 102 ALA A N 1
ATOM 764 C CA . ALA A 1 102 ? 3.541 -17.390 -6.520 1.00 39.09 102 ALA A CA 1
ATOM 765 C C . ALA A 1 102 ? 3.104 -16.984 -5.093 1.00 39.09 102 ALA A C 1
ATOM 767 O O . ALA A 1 102 ? 2.888 -17.853 -4.248 1.00 39.09 102 ALA A O 1
ATOM 768 N N . GLY A 1 103 ? 2.967 -15.684 -4.809 1.00 42.03 103 GLY A N 1
ATOM 769 C CA . GLY A 1 103 ? 2.758 -15.126 -3.467 1.00 42.03 103 GLY A CA 1
ATOM 770 C C . GLY A 1 103 ? 1.318 -14.697 -3.201 1.00 42.03 103 GLY A C 1
ATOM 771 O O . GLY A 1 103 ? 1.040 -13.516 -3.009 1.00 42.03 103 GLY A O 1
ATOM 772 N N . ASN A 1 104 ? 0.390 -15.650 -3.197 1.00 39.31 104 ASN A N 1
ATOM 773 C CA . ASN A 1 104 ? -0.994 -15.414 -2.806 1.00 39.31 104 ASN A CA 1
ATOM 774 C C . ASN A 1 104 ? -1.055 -14.973 -1.327 1.00 39.31 104 ASN A C 1
ATOM 776 O O . ASN A 1 104 ? -1.001 -15.818 -0.436 1.00 39.31 104 ASN A O 1
ATOM 780 N N . HIS A 1 105 ? -1.195 -13.657 -1.110 1.00 48.78 105 HIS A N 1
ATOM 781 C CA . HIS A 1 105 ? -1.600 -12.968 0.129 1.00 48.78 105 HIS A CA 1
ATOM 782 C C . HIS A 1 105 ? -0.489 -12.297 0.952 1.00 48.78 105 HIS A C 1
ATOM 784 O O . HIS A 1 105 ? 0.132 -12.903 1.819 1.00 48.78 105 HIS A O 1
ATOM 790 N N . ASN A 1 106 ? -0.354 -10.979 0.776 1.00 35.88 106 ASN A N 1
ATOM 791 C CA . ASN A 1 106 ? -0.216 -10.047 1.902 1.00 35.88 106 ASN A CA 1
ATOM 792 C C . ASN A 1 106 ? -0.618 -8.618 1.493 1.00 35.88 106 ASN A C 1
ATOM 794 O O . ASN A 1 106 ? 0.122 -7.654 1.642 1.00 35.88 106 ASN A O 1
ATOM 798 N N . CYS A 1 107 ? -1.839 -8.479 0.985 1.00 36.88 107 CYS A N 1
ATOM 799 C CA . CYS A 1 107 ? -2.593 -7.238 1.101 1.00 36.88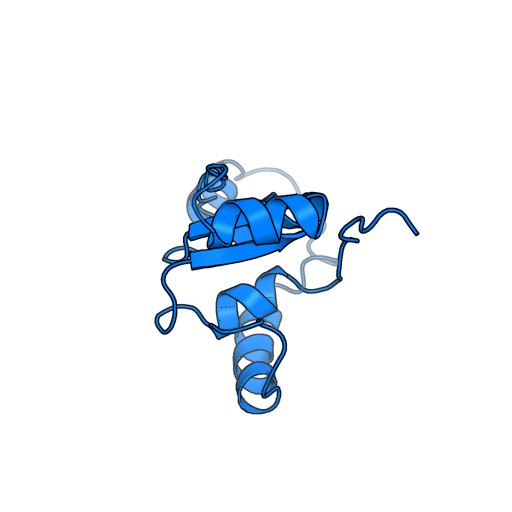 107 CYS A CA 1
ATOM 800 C C . CYS A 1 107 ? -3.925 -7.640 1.723 1.00 36.88 107 CYS A C 1
ATOM 802 O O . CYS A 1 107 ? -4.660 -8.435 1.138 1.00 36.88 107 CYS A O 1
ATOM 804 N N . LEU A 1 108 ? -4.183 -7.171 2.943 1.00 32.50 108 LEU A N 1
ATOM 805 C CA . LEU A 1 108 ? -5.482 -7.315 3.589 1.00 32.50 108 LEU A CA 1
ATOM 806 C C . LEU A 1 108 ? -6.538 -6.680 2.673 1.00 32.50 108 LEU A C 1
ATOM 808 O O . LEU A 1 108 ? -6.614 -5.461 2.561 1.00 32.50 108 LEU A O 1
ATOM 812 N N . MET A 1 109 ? -7.288 -7.539 1.980 1.00 29.28 109 MET A N 1
ATOM 813 C CA . MET A 1 109 ? -8.499 -7.204 1.241 1.00 29.28 109 MET A CA 1
ATOM 814 C C . MET A 1 109 ? -9.672 -7.124 2.218 1.00 29.28 109 MET A C 1
ATOM 816 O O . MET A 1 109 ? -9.916 -8.076 2.965 1.00 29.28 109 MET A O 1
ATOM 820 N N . LEU A 1 110 ? -10.427 -6.033 2.133 1.00 30.59 110 LEU A N 1
ATOM 821 C CA . LEU A 1 110 ? -11.886 -6.085 2.116 1.00 30.59 110 LEU A CA 1
ATOM 822 C C . LEU A 1 110 ? -12.354 -5.423 0.821 1.00 30.59 110 LEU A C 1
ATOM 824 O O . LEU A 1 110 ? -11.773 -4.369 0.475 1.00 30.59 110 LEU A O 1
#

pLDDT: mean 70.53, std 22.21, range [29.28, 95.19]

Sequence (110 aa):
MEGQVREVDGVLPSVLAVRGSVLKAVVPYNNRTEGALVSGVEVYGAKSLREIVAFLSGEEELKPEKPLDISEILREKPDEELDFADVAGQAVAKRALEIAAAGNHNCLML

Secondary structure (DSSP, 8-state):
---BPPP-TTHHHHHHHHBTTBSEEEEEGGGHHHHTTSTTSEEEEESBHHHHHHHHTTSSPPPBPPP--HHHHHHS-SS----TTS--TTTHHHHHHHHHTT----S---

Foldseek 3Di:
DQQFADADPPLQLVLLLCAPVAQEAEHAQVCLQSSLQDPRHFYFHDGGVVVVVCCVVVVDDTDTDHRDDVVVVVVVDPDDPPVCPPVPPDVCNVVSNVVSVVDPDDGDDD

Organism: NCBI:txid870242